Protein AF-A0A539EI56-F1 (afdb_monomer_lite)

Sequence (58 aa):
MRVALDAPAGAALAALAAGAVSACREGIEVELVGPAEALRAELARLGGPVPPGVSVVD

Structure (mmCIF, N/CA/C/O backbone):
data_AF-A0A539EI56-F1
#
_entry.id   AF-A0A539EI56-F1
#
loop_
_atom_site.group_PDB
_atom_site.id
_atom_site.type_symbol
_atom_site.label_atom_id
_atom_site.label_alt_id
_atom_site.label_comp_id
_atom_site.label_asym_id
_atom_site.label_entity_id
_atom_site.label_seq_id
_atom_site.pdbx_PDB_ins_code
_atom_site.Cartn_x
_atom_site.Cartn_y
_atom_site.Cartn_z
_atom_site.occupancy
_atom_site.B_iso_or_equiv
_atom_site.auth_seq_id
_atom_site.auth_comp_id
_atom_site.auth_asym_id
_atom_site.auth_atom_id
_atom_site.pdbx_PDB_model_num
ATOM 1 N N . MET A 1 1 ? -9.232 -3.298 10.744 1.00 84.75 1 MET A N 1
ATOM 2 C CA . MET A 1 1 ? -9.327 -4.205 9.575 1.00 84.75 1 MET A CA 1
ATOM 3 C C . MET A 1 1 ? -8.254 -3.770 8.600 1.00 84.75 1 MET A C 1
ATOM 5 O O . MET A 1 1 ? -8.138 -2.567 8.396 1.00 84.75 1 MET A O 1
ATOM 9 N N . ARG A 1 2 ? -7.474 -4.706 8.051 1.00 92.31 2 ARG A N 1
ATOM 10 C CA . ARG A 1 2 ? -6.374 -4.400 7.130 1.00 92.31 2 ARG A CA 1
ATOM 11 C C . ARG A 1 2 ? -6.687 -4.922 5.732 1.00 92.31 2 ARG A C 1
ATOM 13 O O . ARG A 1 2 ? -7.158 -6.050 5.610 1.00 92.31 2 ARG A O 1
ATOM 20 N N . VAL A 1 3 ? -6.440 -4.105 4.712 1.00 94.50 3 VAL A N 1
ATOM 21 C CA . VAL A 1 3 ? -6.689 -4.429 3.301 1.00 94.50 3 VAL A CA 1
ATOM 22 C C . VAL A 1 3 ? -5.394 -4.272 2.513 1.00 94.50 3 VAL A C 1
ATOM 24 O O . VAL A 1 3 ? -4.795 -3.198 2.518 1.00 94.50 3 VAL A O 1
ATOM 27 N N . ALA A 1 4 ? -4.978 -5.338 1.834 1.00 94.44 4 ALA A N 1
ATOM 28 C CA . ALA A 1 4 ? -3.882 -5.284 0.877 1.00 94.44 4 ALA A CA 1
ATOM 29 C C . ALA A 1 4 ? -4.425 -4.910 -0.508 1.00 94.44 4 ALA A C 1
ATOM 31 O O . ALA A 1 4 ? -5.430 -5.468 -0.955 1.00 94.44 4 ALA A O 1
ATOM 32 N N . LEU A 1 5 ? -3.774 -3.960 -1.169 1.00 91.88 5 LEU A N 1
ATOM 33 C CA . LEU A 1 5 ? -4.113 -3.494 -2.506 1.00 91.88 5 LEU A CA 1
ATOM 34 C C . LEU A 1 5 ? -2.923 -3.729 -3.428 1.00 91.88 5 LEU A C 1
ATOM 36 O O . LEU A 1 5 ? -1.825 -3.239 -3.160 1.00 91.88 5 LEU A O 1
ATOM 40 N N . ASP A 1 6 ? -3.169 -4.440 -4.523 1.00 93.25 6 ASP A N 1
ATOM 41 C CA . ASP A 1 6 ? -2.206 -4.571 -5.610 1.00 93.25 6 ASP A CA 1
ATOM 42 C C . ASP A 1 6 ? -2.080 -3.227 -6.336 1.00 93.25 6 ASP A C 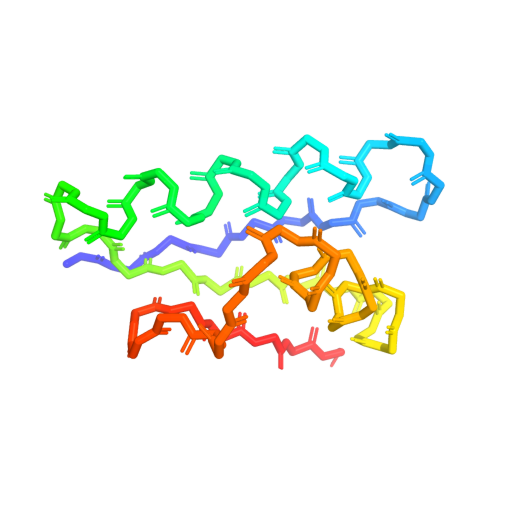1
ATOM 44 O O . ASP A 1 6 ? -3.070 -2.658 -6.811 1.00 93.25 6 ASP A O 1
ATOM 48 N N . ALA A 1 7 ? -0.867 -2.687 -6.359 1.00 89.81 7 ALA A N 1
ATOM 49 C CA . ALA A 1 7 ? -0.547 -1.394 -6.927 1.00 89.81 7 ALA A CA 1
ATOM 50 C C . ALA A 1 7 ? 0.142 -1.584 -8.287 1.00 89.81 7 ALA A C 1
ATOM 52 O O . ALA A 1 7 ? 1.369 -1.719 -8.350 1.00 89.81 7 ALA A O 1
ATOM 53 N N . PRO A 1 8 ? -0.610 -1.554 -9.403 1.00 83.94 8 PRO A N 1
ATOM 54 C CA . PRO A 1 8 ? -0.016 -1.668 -10.725 1.00 83.94 8 PRO A CA 1
ATOM 55 C C . PRO A 1 8 ? 0.887 -0.466 -11.011 1.00 83.94 8 PRO A C 1
ATOM 57 O O . PRO A 1 8 ? 0.587 0.669 -10.636 1.00 83.94 8 PRO A O 1
ATOM 60 N N . ALA A 1 9 ? 1.983 -0.703 -11.729 1.00 78.88 9 ALA A N 1
ATOM 61 C CA . ALA A 1 9 ? 2.872 0.367 -12.159 1.00 78.88 9 ALA A CA 1
ATOM 62 C C . ALA A 1 9 ? 2.151 1.386 -13.065 1.00 78.88 9 ALA A C 1
ATOM 64 O O . ALA A 1 9 ? 1.281 1.041 -13.867 1.00 78.88 9 ALA A O 1
ATOM 65 N N . GLY A 1 10 ? 2.566 2.653 -12.984 1.00 80.62 10 GLY A N 1
ATOM 66 C CA . GLY A 1 10 ? 2.116 3.711 -13.890 1.00 80.62 10 GLY A CA 1
ATOM 67 C C . GLY A 1 10 ? 0.985 4.579 -13.335 1.00 80.62 10 GLY A C 1
ATOM 68 O O . GLY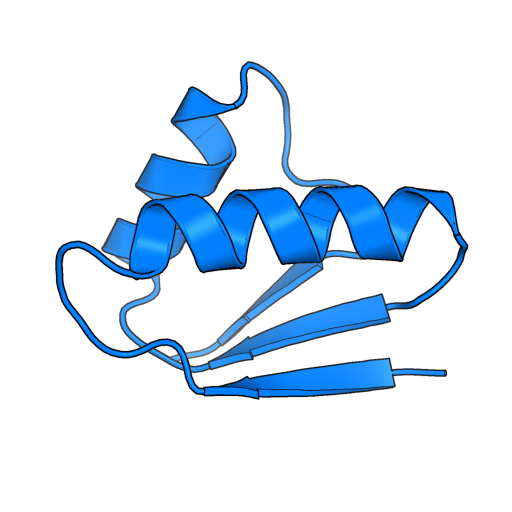 A 1 10 ? 0.940 4.885 -12.147 1.00 80.62 10 GLY A O 1
ATOM 69 N N . ALA A 1 11 ? 0.089 5.035 -14.216 1.00 76.56 11 ALA A N 1
ATOM 70 C CA . ALA A 1 11 ? -0.833 6.144 -13.937 1.00 76.56 11 ALA A CA 1
ATOM 71 C C . ALA A 1 11 ? -1.850 5.880 -12.806 1.00 76.56 11 ALA A C 1
ATOM 73 O O . ALA A 1 11 ? -2.409 6.825 -12.252 1.00 76.56 11 ALA A O 1
ATOM 74 N N . ALA A 1 12 ? -2.079 4.616 -12.443 1.00 87.56 12 ALA A N 1
ATOM 75 C CA . ALA A 1 12 ? -2.988 4.241 -11.362 1.00 87.56 12 ALA A CA 1
ATOM 76 C C . ALA A 1 12 ? -2.398 4.467 -9.955 1.00 87.56 12 ALA A C 1
ATOM 78 O O . ALA A 1 12 ? -3.162 4.568 -8.995 1.00 87.56 12 ALA A O 1
ATOM 79 N N . LEU A 1 13 ? -1.070 4.594 -9.819 1.00 90.94 13 LEU A N 1
ATOM 80 C CA . LEU A 1 13 ? -0.401 4.713 -8.517 1.00 90.94 13 LEU A CA 1
ATOM 81 C C . LEU A 1 13 ? -0.856 5.945 -7.728 1.00 90.94 13 LEU A C 1
ATOM 83 O O . LEU A 1 13 ? -1.075 5.854 -6.522 1.00 90.94 13 LEU A O 1
ATOM 87 N N . ALA A 1 14 ? -1.061 7.076 -8.406 1.00 90.94 14 ALA A N 1
ATOM 88 C CA . ALA A 1 14 ? -1.544 8.304 -7.777 1.00 90.94 14 ALA A CA 1
ATOM 89 C C . ALA A 1 14 ? -2.942 8.121 -7.159 1.00 90.94 14 ALA A C 1
ATOM 91 O O . ALA A 1 14 ? -3.191 8.525 -6.022 1.00 90.94 14 ALA A O 1
ATOM 92 N N . ALA A 1 15 ? -3.849 7.469 -7.894 1.00 92.19 15 ALA A N 1
ATOM 93 C CA . ALA A 1 15 ? -5.204 7.195 -7.426 1.00 92.19 15 ALA A CA 1
ATOM 94 C C . ALA A 1 15 ? -5.212 6.178 -6.274 1.00 92.19 15 ALA A C 1
ATOM 96 O O . ALA A 1 15 ? -5.944 6.368 -5.303 1.00 92.19 15 ALA A O 1
ATOM 97 N N . LEU A 1 16 ? -4.364 5.144 -6.340 1.00 93.50 16 LEU A N 1
ATOM 98 C CA . LEU A 1 16 ? -4.193 4.173 -5.255 1.00 93.50 16 LEU A CA 1
ATOM 99 C C . LEU A 1 16 ? -3.662 4.826 -3.978 1.00 93.50 16 LEU A C 1
ATOM 101 O O . LEU A 1 16 ? -4.225 4.612 -2.908 1.00 93.50 16 LEU A O 1
ATOM 105 N N . ALA A 1 17 ? -2.620 5.652 -4.084 1.00 92.44 17 ALA A N 1
ATOM 106 C CA . ALA A 1 17 ? -2.060 6.374 -2.946 1.00 92.44 17 ALA A CA 1
ATOM 107 C C . ALA A 1 17 ? -3.109 7.297 -2.302 1.00 92.44 17 ALA A C 1
ATOM 109 O O . ALA A 1 17 ? -3.280 7.289 -1.082 1.00 92.44 17 ALA A O 1
ATOM 110 N N . ALA A 1 18 ? -3.866 8.044 -3.113 1.00 92.69 18 ALA A N 1
ATOM 111 C CA . ALA A 1 18 ? -4.935 8.912 -2.625 1.00 92.69 18 ALA A CA 1
ATOM 112 C C . ALA A 1 18 ? -6.065 8.119 -1.945 1.00 92.69 18 ALA A C 1
ATOM 114 O O . ALA A 1 18 ? -6.516 8.490 -0.859 1.00 92.69 18 ALA A O 1
ATOM 115 N N . GLY A 1 19 ? -6.488 7.006 -2.550 1.00 93.81 19 GLY A N 1
ATOM 116 C CA . GLY A 1 19 ? -7.498 6.108 -1.993 1.00 93.81 19 GLY A CA 1
ATOM 117 C C . GLY A 1 19 ? -7.060 5.484 -0.669 1.00 93.81 19 GLY A C 1
ATOM 118 O O . GLY A 1 19 ? -7.832 5.485 0.286 1.00 93.81 19 GLY A O 1
ATOM 119 N N . ALA A 1 20 ? -5.805 5.038 -0.573 1.00 93.81 20 ALA A N 1
ATOM 120 C CA . ALA A 1 20 ? -5.237 4.481 0.652 1.00 93.81 20 ALA A CA 1
ATOM 121 C C . ALA A 1 20 ? -5.240 5.497 1.799 1.00 93.81 20 ALA A C 1
ATOM 123 O O . ALA A 1 20 ? -5.696 5.199 2.902 1.00 93.81 20 ALA A O 1
ATOM 124 N N . VAL A 1 21 ? -4.801 6.730 1.525 1.00 92.81 21 VAL A N 1
ATOM 125 C CA . VAL A 1 21 ? -4.833 7.823 2.507 1.00 92.81 21 VAL A CA 1
ATOM 126 C C . VAL A 1 21 ? -6.268 8.145 2.931 1.00 92.81 21 VAL A 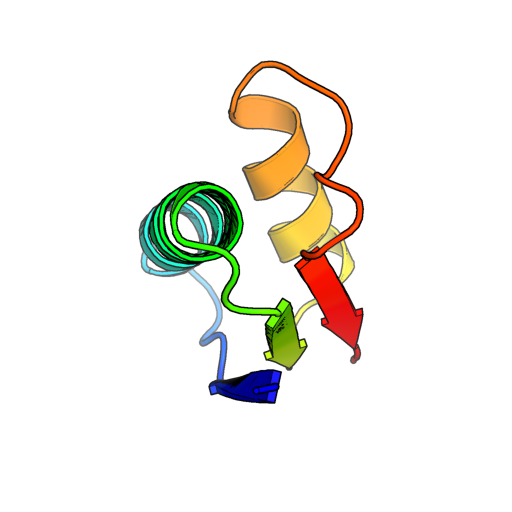C 1
ATOM 128 O O . VAL A 1 21 ? -6.515 8.371 4.116 1.00 92.81 21 VAL A O 1
ATOM 131 N N . SER A 1 22 ? -7.216 8.155 1.988 1.00 93.25 22 SER A N 1
ATOM 132 C CA . SER A 1 22 ? -8.636 8.369 2.283 1.00 93.25 22 SER A CA 1
ATOM 133 C C . SER A 1 22 ? -9.196 7.274 3.193 1.00 93.25 22 SER A C 1
ATOM 135 O O . SER A 1 22 ? -9.783 7.588 4.225 1.00 93.25 22 SER A O 1
ATOM 137 N N . ALA A 1 23 ? -8.951 6.003 2.869 1.00 93.25 23 ALA A N 1
ATOM 138 C CA . ALA A 1 23 ? -9.410 4.856 3.649 1.00 93.25 23 ALA A CA 1
ATOM 139 C C . ALA A 1 23 ? -8.851 4.863 5.085 1.00 93.25 23 ALA A C 1
ATOM 141 O O . ALA A 1 23 ? -9.572 4.562 6.037 1.00 93.25 23 ALA A O 1
ATOM 142 N N . CYS A 1 24 ? -7.603 5.304 5.279 1.00 90.94 24 CYS A N 1
ATOM 143 C CA . CYS A 1 24 ? -7.037 5.467 6.620 1.00 90.94 24 CYS A CA 1
ATOM 144 C C . CYS A 1 24 ? -7.769 6.497 7.484 1.00 90.94 24 CYS A C 1
ATOM 146 O O . CYS A 1 24 ? -7.822 6.328 8.702 1.00 90.94 24 CYS A O 1
ATOM 148 N N . ARG A 1 25 ? -8.371 7.537 6.895 1.00 89.62 25 ARG A N 1
ATOM 149 C CA . ARG A 1 25 ? -9.196 8.502 7.648 1.00 89.62 25 ARG A CA 1
ATOM 150 C C . ARG A 1 25 ? -10.497 7.883 8.158 1.00 89.62 25 ARG A C 1
ATOM 152 O O . ARG A 1 25 ? -11.062 8.387 9.121 1.00 89.62 25 ARG A O 1
ATOM 159 N N . GLU A 1 26 ? -10.933 6.782 7.554 1.00 92.19 26 GLU A N 1
ATOM 160 C CA . GLU A 1 26 ? -12.083 5.983 7.989 1.00 92.19 26 GLU A CA 1
ATOM 161 C C . GLU A 1 26 ? -11.686 4.852 8.959 1.00 92.19 26 GLU A C 1
ATOM 163 O O . GLU A 1 26 ? -12.521 4.042 9.354 1.00 92.19 26 GLU A O 1
ATOM 168 N N . GLY A 1 27 ? -10.412 4.787 9.371 1.00 92.88 27 GLY A N 1
ATOM 169 C CA . GLY A 1 27 ? -9.905 3.761 10.287 1.00 92.88 27 GLY A CA 1
ATOM 170 C C . GLY A 1 27 ? -9.583 2.420 9.618 1.00 92.88 27 GLY A C 1
ATOM 171 O O . GLY A 1 27 ? -9.445 1.406 10.306 1.00 92.88 27 GLY A O 1
ATOM 172 N N . ILE A 1 28 ? -9.465 2.393 8.287 1.00 94.56 28 ILE A N 1
ATOM 173 C CA . ILE A 1 28 ? -9.040 1.212 7.530 1.00 94.56 28 ILE A CA 1
ATOM 174 C C . ILE A 1 28 ? -7.521 1.253 7.360 1.00 94.56 28 ILE A C 1
ATOM 176 O O . ILE A 1 28 ? -6.968 2.221 6.843 1.00 94.56 28 ILE A O 1
ATOM 180 N N . GLU A 1 29 ? -6.837 0.188 7.764 1.00 95.81 29 GLU A N 1
ATOM 181 C CA . GLU A 1 29 ? -5.404 0.042 7.507 1.00 95.81 29 GLU A CA 1
ATOM 182 C C . GLU A 1 29 ? -5.186 -0.490 6.089 1.00 95.81 29 GLU A C 1
ATOM 184 O O . GLU A 1 29 ? -5.831 -1.458 5.676 1.00 95.81 29 GLU A O 1
ATOM 189 N N . VAL A 1 30 ? -4.266 0.124 5.348 1.00 96.00 30 VAL A N 1
ATOM 190 C CA . VAL A 1 30 ? -3.996 -0.203 3.947 1.00 96.00 30 VAL A CA 1
ATOM 191 C C . VAL A 1 30 ? -2.541 -0.623 3.767 1.00 96.00 30 VAL A C 1
ATOM 193 O O . VAL A 1 30 ? -1.610 0.033 4.237 1.00 96.00 30 VAL A O 1
ATOM 196 N N . GLU A 1 31 ? -2.340 -1.730 3.065 1.00 95.81 31 GLU A N 1
ATOM 197 C CA . GLU A 1 31 ? -1.035 -2.185 2.595 1.00 95.81 31 GLU A CA 1
ATOM 198 C C . GLU A 1 31 ? -1.003 -2.094 1.071 1.00 95.81 31 GLU A C 1
ATOM 200 O O . GLU A 1 31 ? -1.771 -2.761 0.388 1.00 95.81 31 GLU A O 1
ATOM 205 N N . LEU A 1 32 ? -0.152 -1.223 0.536 1.00 94.69 32 LEU A N 1
ATOM 206 C CA . LEU A 1 32 ? 0.063 -1.077 -0.898 1.00 94.69 32 LEU A CA 1
ATOM 207 C C . LEU A 1 32 ? 1.198 -2.018 -1.303 1.00 94.69 32 LEU A C 1
ATOM 209 O O . LEU A 1 32 ? 2.331 -1.822 -0.859 1.00 94.69 32 LEU A O 1
ATOM 213 N N . VAL A 1 33 ? 0.879 -3.024 -2.114 1.00 95.12 33 VAL A N 1
ATOM 214 C CA . VAL A 1 33 ? 1.824 -4.037 -2.597 1.00 95.12 33 VAL A CA 1
ATOM 215 C C . VAL A 1 33 ? 2.214 -3.695 -4.027 1.00 95.12 33 VAL A C 1
ATOM 217 O O . VAL A 1 33 ? 1.343 -3.614 -4.889 1.00 95.12 33 VAL A O 1
ATOM 220 N N . GLY A 1 34 ? 3.496 -3.455 -4.285 1.00 92.75 34 GLY A N 1
ATOM 221 C CA . GLY A 1 34 ? 3.993 -3.110 -5.614 1.00 92.75 34 GLY A CA 1
ATOM 222 C C . GLY A 1 34 ? 5.184 -2.150 -5.560 1.00 92.75 34 GLY A C 1
ATOM 223 O O . GLY A 1 34 ? 5.879 -2.099 -4.549 1.00 92.75 34 GLY A O 1
ATOM 224 N N . PRO A 1 35 ? 5.428 -1.341 -6.613 1.00 92.81 35 PRO A N 1
ATOM 225 C CA . PRO A 1 35 ? 6.677 -0.599 -6.786 1.00 92.81 35 PRO A CA 1
ATOM 226 C C . PRO A 1 35 ? 6.874 0.445 -5.678 1.00 92.81 35 PRO A C 1
ATOM 228 O O . PRO A 1 35 ? 6.405 1.586 -5.767 1.00 92.81 35 PRO A O 1
ATOM 231 N N . ALA A 1 36 ? 7.590 0.048 -4.625 1.00 91.69 36 ALA A N 1
ATOM 232 C CA . ALA A 1 36 ? 7.573 0.742 -3.345 1.00 91.69 36 ALA A CA 1
ATOM 233 C C . ALA A 1 36 ? 8.106 2.179 -3.421 1.00 91.69 36 ALA A C 1
ATOM 235 O O . ALA A 1 36 ? 7.572 3.077 -2.769 1.00 91.69 36 ALA A O 1
ATOM 236 N N . GLU A 1 37 ? 9.137 2.426 -4.232 1.00 92.00 37 GLU A N 1
ATOM 237 C CA . GLU A 1 37 ? 9.673 3.776 -4.442 1.00 92.00 37 GLU A CA 1
ATOM 238 C C . GLU A 1 37 ? 8.661 4.697 -5.129 1.00 92.00 37 GLU A C 1
ATOM 240 O O . GLU A 1 37 ? 8.443 5.824 -4.679 1.00 92.00 37 GLU A O 1
ATOM 245 N N . ALA A 1 38 ? 7.989 4.205 -6.173 1.00 92.50 38 ALA A N 1
ATOM 246 C CA . ALA A 1 38 ? 6.990 4.976 -6.903 1.00 92.50 38 ALA A CA 1
ATOM 247 C C . ALA A 1 38 ? 5.770 5.283 -6.019 1.00 92.50 38 ALA A C 1
ATOM 249 O O . ALA A 1 38 ? 5.302 6.420 -5.987 1.00 92.50 38 ALA A O 1
ATOM 250 N N . LEU A 1 39 ? 5.311 4.306 -5.231 1.00 92.69 39 LEU A N 1
ATOM 251 C CA . LEU A 1 39 ? 4.231 4.485 -4.257 1.00 92.69 39 LEU A CA 1
ATOM 252 C C . LEU A 1 39 ? 4.578 5.510 -3.178 1.00 92.69 39 LEU A C 1
ATOM 254 O O . LEU A 1 39 ? 3.778 6.398 -2.886 1.00 92.69 39 LEU A O 1
ATOM 258 N N . ARG A 1 40 ? 5.784 5.434 -2.603 1.00 91.56 40 ARG A N 1
ATOM 259 C CA . ARG A 1 40 ? 6.249 6.420 -1.617 1.00 91.56 40 ARG A CA 1
ATOM 260 C C . ARG A 1 40 ? 6.353 7.817 -2.228 1.00 91.56 40 ARG A C 1
ATOM 262 O O . ARG A 1 40 ? 5.997 8.786 -1.561 1.00 91.56 40 ARG A O 1
ATOM 269 N N . ALA A 1 41 ? 6.773 7.932 -3.489 1.00 92.25 41 ALA A N 1
ATOM 270 C CA . ALA A 1 41 ? 6.823 9.208 -4.199 1.00 92.25 41 ALA A CA 1
ATOM 271 C C . ALA A 1 41 ? 5.427 9.804 -4.464 1.00 92.25 41 ALA A C 1
ATOM 273 O O . ALA A 1 41 ? 5.256 11.021 -4.375 1.00 92.25 41 ALA A O 1
ATOM 274 N N . GLU A 1 42 ? 4.424 8.976 -4.776 1.00 92.62 42 GLU A N 1
ATOM 275 C CA . GLU A 1 42 ? 3.023 9.414 -4.880 1.00 92.62 42 GLU A CA 1
ATOM 276 C C . GLU A 1 42 ? 2.471 9.860 -3.522 1.00 92.62 42 GLU A C 1
ATOM 278 O O . GLU A 1 42 ? 1.909 10.948 -3.409 1.00 92.62 42 GLU A O 1
ATOM 283 N N . LEU A 1 43 ? 2.694 9.071 -2.466 1.00 91.56 43 LEU A N 1
ATOM 284 C CA . LEU A 1 43 ? 2.264 9.418 -1.109 1.00 91.56 43 LEU A CA 1
ATOM 285 C C . LEU A 1 43 ? 2.887 10.740 -0.634 1.00 91.56 43 LEU A C 1
ATOM 287 O O . LEU A 1 43 ? 2.184 11.578 -0.074 1.00 91.56 43 LEU A O 1
ATOM 291 N N . ALA A 1 44 ? 4.173 10.972 -0.914 1.00 90.75 44 ALA A N 1
ATOM 292 C CA . ALA A 1 44 ? 4.849 12.228 -0.586 1.00 90.75 44 ALA A CA 1
ATOM 293 C C . ALA A 1 44 ? 4.262 13.437 -1.342 1.00 90.75 44 ALA A C 1
ATOM 295 O O . ALA A 1 44 ? 4.164 14.532 -0.782 1.00 90.75 44 ALA A O 1
ATOM 296 N N . ARG A 1 45 ? 3.823 13.250 -2.596 1.00 90.81 45 ARG A N 1
ATOM 297 C CA . ARG A 1 45 ? 3.171 14.301 -3.400 1.00 90.81 45 ARG A CA 1
ATOM 298 C C . ARG A 1 45 ? 1.815 14.741 -2.852 1.00 90.81 45 ARG A C 1
ATOM 300 O O . ARG A 1 45 ? 1.403 15.862 -3.134 1.00 90.81 45 ARG A O 1
ATOM 307 N N . LEU A 1 46 ? 1.146 13.916 -2.045 1.00 87.94 46 LEU A N 1
ATOM 308 C CA . LEU A 1 46 ? -0.134 14.257 -1.409 1.00 87.94 46 LEU A CA 1
ATOM 309 C C . LEU A 1 46 ? 0.001 15.260 -0.245 1.00 87.94 46 LEU A C 1
ATOM 311 O O . LEU A 1 46 ? -1.002 15.627 0.365 1.00 87.94 46 LEU A O 1
ATOM 315 N N . GLY A 1 47 ? 1.214 15.753 0.031 1.00 67.75 47 GLY A N 1
ATOM 316 C CA . GLY A 1 47 ? 1.429 16.936 0.867 1.00 67.75 47 GLY A CA 1
ATOM 317 C C . GLY A 1 47 ? 1.631 16.652 2.353 1.00 67.75 47 GLY A C 1
ATOM 318 O O . GLY A 1 47 ? 1.447 17.552 3.170 1.00 67.75 47 GLY A O 1
ATOM 319 N N . GLY A 1 48 ? 2.018 15.430 2.726 1.00 74.44 48 GLY A N 1
ATOM 320 C CA . GLY A 1 48 ? 2.299 15.100 4.119 1.00 74.44 48 GLY A CA 1
ATOM 321 C C . GLY A 1 48 ? 3.030 13.773 4.316 1.00 74.44 48 GLY A C 1
ATOM 322 O O . GLY A 1 48 ? 3.198 13.004 3.369 1.00 74.44 48 GLY A O 1
ATOM 323 N N . PRO A 1 49 ? 3.482 13.499 5.552 1.00 77.62 49 PRO A N 1
ATOM 324 C CA . PRO A 1 49 ? 4.008 12.191 5.917 1.00 77.62 49 PRO A CA 1
ATOM 325 C C . PRO A 1 49 ? 2.946 11.106 5.698 1.00 77.62 49 PRO A C 1
ATOM 327 O O . PRO A 1 49 ? 1.749 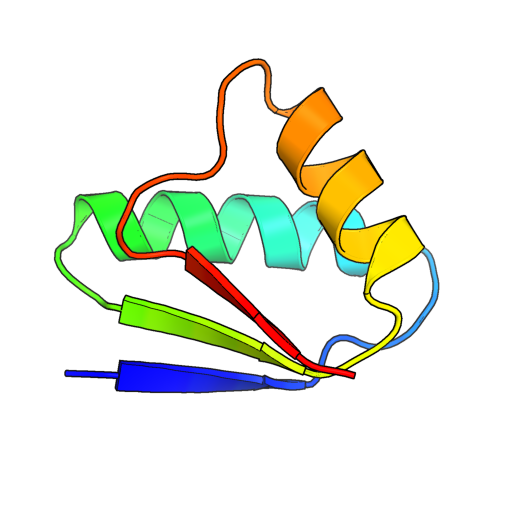11.347 5.866 1.00 77.62 49 PRO A O 1
ATOM 330 N N . VAL A 1 50 ? 3.399 9.904 5.335 1.00 81.69 50 VAL A N 1
ATOM 331 C CA . VAL A 1 50 ? 2.530 8.734 5.151 1.00 81.69 50 VAL A CA 1
ATOM 332 C C . VAL A 1 50 ? 1.709 8.518 6.433 1.00 81.69 50 VAL A C 1
ATOM 334 O O . VAL A 1 50 ? 2.302 8.458 7.514 1.00 81.69 50 VAL A O 1
ATOM 337 N N . PRO A 1 51 ? 0.366 8.428 6.357 1.00 84.88 51 PRO A N 1
ATOM 338 C CA . PRO A 1 51 ? -0.460 8.216 7.539 1.00 84.88 51 PRO A CA 1
ATOM 339 C C . PRO A 1 51 ? -0.071 6.914 8.255 1.00 84.88 51 PRO A C 1
ATOM 341 O O . PRO A 1 51 ? 0.249 5.939 7.576 1.00 84.88 51 PRO A O 1
ATOM 344 N N . PRO A 1 52 ? -0.186 6.832 9.593 1.00 83.62 52 PRO A N 1
ATOM 345 C CA . PRO A 1 52 ? 0.207 5.647 10.367 1.00 83.62 52 PRO A CA 1
ATOM 346 C C . PRO A 1 52 ? -0.596 4.366 10.053 1.00 83.62 52 PRO A C 1
ATOM 348 O O . PRO A 1 52 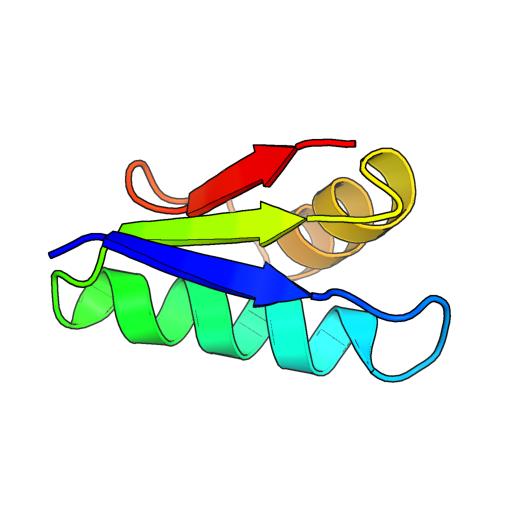? -0.270 3.312 10.585 1.00 83.62 52 PRO A O 1
ATOM 351 N N . GLY A 1 53 ? -1.617 4.438 9.191 1.00 90.31 53 GLY A N 1
ATOM 352 C CA . GLY A 1 53 ? -2.373 3.287 8.685 1.00 90.31 53 GLY A CA 1
ATOM 353 C C . GLY A 1 53 ? -2.015 2.851 7.258 1.00 90.31 53 GLY A C 1
ATOM 354 O O . GLY A 1 53 ? -2.576 1.863 6.795 1.00 90.31 53 GLY A O 1
ATOM 355 N N . VAL A 1 54 ? -1.119 3.559 6.553 1.00 94.06 54 VAL A N 1
ATOM 356 C CA . VAL A 1 54 ? -0.661 3.184 5.204 1.00 94.06 54 VAL A CA 1
ATOM 357 C C . VAL A 1 54 ? 0.728 2.561 5.297 1.00 94.06 54 VAL A C 1
ATOM 359 O O . VAL A 1 54 ? 1.672 3.166 5.799 1.00 94.06 54 VAL A O 1
ATOM 362 N N . SER A 1 55 ? 0.863 1.357 4.754 1.00 94.50 55 SER A N 1
ATOM 363 C CA . SER A 1 55 ? 2.125 0.628 4.626 1.00 94.50 55 SER A CA 1
ATOM 364 C C . SER A 1 55 ? 2.409 0.335 3.155 1.00 94.50 55 SER A C 1
ATOM 366 O O . SER A 1 55 ? 1.481 0.198 2.362 1.00 94.50 55 SER A O 1
ATOM 368 N N . VAL A 1 56 ? 3.687 0.282 2.783 1.00 93.25 56 VAL A N 1
ATOM 369 C CA . VAL A 1 56 ? 4.128 -0.013 1.413 1.00 93.25 56 VAL A CA 1
ATOM 370 C C . VAL A 1 56 ? 5.080 -1.198 1.465 1.00 93.25 56 VAL A C 1
ATOM 372 O O . VAL A 1 56 ? 6.098 -1.120 2.162 1.00 93.25 56 VAL A O 1
ATOM 375 N N . VAL A 1 57 ? 4.744 -2.250 0.726 1.00 91.56 57 VAL A N 1
AT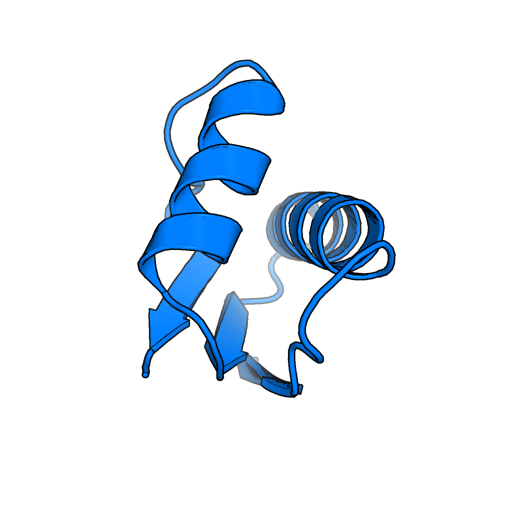OM 376 C CA . VAL A 1 57 ? 5.489 -3.508 0.620 1.00 91.56 57 VAL A CA 1
ATOM 377 C C . VAL A 1 57 ? 5.806 -3.762 -0.855 1.00 91.56 57 VAL A C 1
ATOM 379 O O . VAL A 1 57 ? 4.991 -3.433 -1.714 1.00 91.56 57 VAL A O 1
ATOM 382 N N . ASP A 1 58 ? 6.998 -4.289 -1.125 1.00 84.44 58 ASP A N 1
ATOM 383 C CA . ASP A 1 58 ? 7.447 -4.718 -2.459 1.00 84.44 58 ASP A CA 1
ATOM 384 C C . ASP A 1 58 ? 7.315 -6.242 -2.576 1.00 84.44 58 ASP A C 1
ATOM 386 O O . ASP A 1 58 ? 7.750 -6.927 -1.616 1.00 84.44 58 ASP A O 1
#

Radius of gyration: 9.91 Å; chains: 1; bounding box: 22×22×24 Å

Foldseek 3Di:
DEDEDEQDPDDCLLVVLVVQQVVVVVVYAYEYEDDQVVNCVSNVVVPDDRPPRYHYHD

Secondary structure (DSSP, 8-state):
-EEEEE--SSTHHHHHHHHHHHHHHTT-EEEEES-HHHHHHHHHHTTSSPPTTEEEE-

pLDDT: mean 89.93, std 5.82, range [67.75, 96.0]